Protein AF-A0A7X6V712-F1 (afdb_monomer)

Mean predicted aligned error: 8.88 Å

Secondary structure (DSSP, 8-state):
--------PPPHHHHHHHHHHHHHHHHHHHHHHHHHHHHHHHHHHHHHHHHHHHHHHHHHHTT-SS--HHHHHSSS---SS--EETTEEEEEPB-SSSS-B-TTTTT-TT-S----

Foldseek 3Di:
DDDDDPPDDDDPVNVVVVVVVVVVVCVVPVVVVVVVVLVVLLVVLLVVQVVVLVLLVVVVVVPDPFDDQCSSCDDVHPDVDQDARPVDRPDGWDDRDSGIHHPCCVVPVSSGHDDD

Structure (mmCIF, N/CA/C/O backbone):
data_AF-A0A7X6V712-F1
#
_entry.id   AF-A0A7X6V712-F1
#
loop_
_atom_site.group_PDB
_atom_site.id
_atom_site.type_symbol
_atom_site.label_atom_id
_atom_site.label_alt_id
_atom_site.label_comp_id
_atom_site.label_asym_id
_atom_site.label_entity_id
_atom_site.label_seq_id
_atom_site.pdbx_PDB_ins_code
_atom_site.Cartn_x
_atom_site.Cartn_y
_atom_site.Cartn_z
_atom_site.occupancy
_atom_site.B_iso_or_equiv
_atom_site.auth_seq_id
_atom_site.auth_comp_id
_atom_site.auth_asym_id
_atom_site.auth_atom_id
_atom_site.pdbx_PDB_model_num
ATOM 1 N N . MET A 1 1 ? -3.196 26.403 58.881 1.00 48.97 1 MET A N 1
ATOM 2 C CA . MET A 1 1 ? -4.397 26.455 58.020 1.00 48.97 1 MET A CA 1
ATOM 3 C C . MET A 1 1 ? -4.268 25.355 56.974 1.00 48.97 1 MET A C 1
ATOM 5 O O . MET A 1 1 ? -3.314 25.394 56.210 1.00 48.97 1 MET A O 1
ATOM 9 N N . LYS A 1 2 ? -5.112 24.318 57.003 1.00 55.66 2 LYS A N 1
ATOM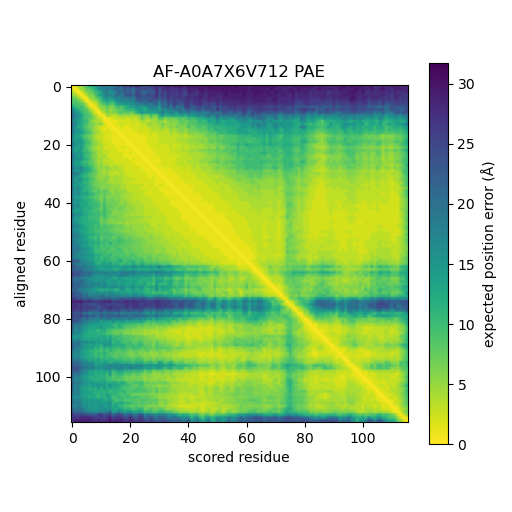 10 C CA . LYS A 1 2 ? -5.001 23.144 56.117 1.00 55.66 2 LYS A CA 1
ATOM 11 C C . LYS A 1 2 ? -6.234 23.138 55.210 1.00 55.66 2 LYS A C 1
ATOM 13 O O . LYS A 1 2 ? -7.344 23.020 55.716 1.00 55.66 2 LYS A O 1
ATOM 18 N N . MET A 1 3 ? -6.046 23.363 53.911 1.00 62.62 3 MET A N 1
ATOM 19 C CA . MET A 1 3 ? -7.143 23.390 52.937 1.00 62.62 3 MET A CA 1
ATOM 20 C C . MET A 1 3 ? -7.601 21.957 52.625 1.00 62.62 3 MET A C 1
ATOM 22 O O . MET A 1 3 ? -6.742 21.105 52.375 1.00 62.62 3 MET A O 1
ATOM 26 N N . PRO A 1 4 ? -8.913 21.662 52.622 1.00 60.66 4 PRO A N 1
ATOM 27 C CA . PRO A 1 4 ? -9.404 20.378 52.151 1.00 60.66 4 PRO A CA 1
ATOM 28 C C . PRO A 1 4 ? -9.167 20.275 50.639 1.00 60.66 4 PRO A C 1
ATOM 30 O O . PRO A 1 4 ? -9.631 21.093 49.851 1.00 60.66 4 PRO A O 1
ATOM 33 N N . SER A 1 5 ? -8.400 19.263 50.241 1.00 65.50 5 SER A N 1
ATOM 34 C CA . SER A 1 5 ? -8.248 18.862 48.845 1.00 65.50 5 SER A CA 1
ATOM 35 C C . SER A 1 5 ? -9.573 18.250 48.385 1.00 65.50 5 SER A C 1
ATOM 37 O O . SER A 1 5 ? -9.911 17.135 48.783 1.00 65.50 5 SER A O 1
ATOM 39 N N . ASN A 1 6 ? -10.329 18.984 47.565 1.00 63.91 6 ASN A N 1
ATOM 40 C CA . ASN A 1 6 ? -11.470 18.451 46.824 1.00 63.91 6 ASN A CA 1
ATOM 41 C C . ASN A 1 6 ? -10.953 17.441 45.796 1.00 63.91 6 ASN A C 1
ATOM 43 O O . ASN A 1 6 ? -10.622 17.790 44.665 1.00 63.91 6 ASN A O 1
ATOM 47 N N . LYS A 1 7 ? -10.840 16.179 46.204 1.00 66.00 7 LYS A N 1
ATOM 48 C CA . LYS A 1 7 ? -10.589 15.076 45.281 1.00 66.00 7 LYS A CA 1
ATOM 49 C C . LYS A 1 7 ? -11.901 14.777 44.554 1.00 66.00 7 LYS A C 1
ATOM 51 O O . LYS A 1 7 ? -12.762 14.104 45.112 1.00 66.00 7 LYS A O 1
ATOM 56 N N . SER A 1 8 ? -12.075 15.294 43.336 1.00 69.50 8 SER A N 1
ATOM 57 C CA . SER A 1 8 ? -13.160 14.855 42.453 1.00 69.50 8 SER A CA 1
ATOM 58 C C . SER A 1 8 ? -12.864 13.425 42.002 1.00 69.50 8 SER A C 1
ATOM 60 O O . SER A 1 8 ? -11.985 13.192 41.172 1.00 69.50 8 SER A O 1
ATOM 62 N N . ALA A 1 9 ? -13.552 12.457 42.597 1.00 70.62 9 ALA A N 1
ATOM 63 C CA . ALA A 1 9 ? -13.534 11.084 42.122 1.00 70.62 9 ALA A CA 1
ATOM 64 C C . ALA A 1 9 ? -14.551 10.955 40.979 1.00 70.62 9 ALA A C 1
ATOM 66 O O . ALA A 1 9 ? -15.719 11.294 41.161 1.00 70.62 9 ALA A O 1
ATOM 67 N N . PHE A 1 10 ? -14.101 10.476 39.816 1.00 75.88 10 PHE A N 1
ATOM 68 C CA . PHE A 1 10 ? -14.988 10.074 38.723 1.00 75.88 10 PHE A CA 1
ATOM 69 C C . PHE A 1 10 ? -15.949 8.993 39.221 1.00 75.88 10 PHE A C 1
ATOM 71 O O . PHE A 1 10 ? -15.534 8.045 39.897 1.00 75.88 10 PHE A O 1
ATOM 78 N N . THR A 1 11 ? -17.233 9.127 38.899 1.00 88.88 11 THR A N 1
ATOM 79 C 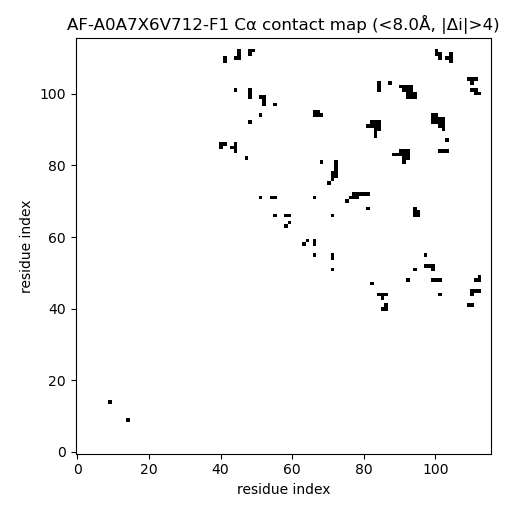CA . THR A 1 11 ? -18.210 8.093 39.252 1.00 88.88 11 THR A CA 1
ATOM 80 C C . THR A 1 11 ? -18.057 6.889 38.318 1.00 88.88 11 THR A C 1
ATOM 82 O O . THR A 1 11 ? -17.730 7.037 37.140 1.00 88.88 11 THR A O 1
ATOM 85 N N . LEU A 1 12 ? -18.314 5.674 38.818 1.00 88.19 12 LEU A N 1
ATOM 86 C CA . LEU A 1 12 ? -18.304 4.461 37.983 1.00 88.19 12 LEU A CA 1
ATOM 87 C C . LEU A 1 12 ? -19.281 4.575 36.802 1.00 88.19 12 LEU A C 1
ATOM 89 O O . LEU A 1 12 ? -18.973 4.135 35.699 1.00 88.19 12 LEU A O 1
ATOM 93 N N . VAL A 1 13 ? -20.432 5.213 37.028 1.00 91.62 13 VAL A N 1
ATOM 94 C CA . VAL A 1 13 ? -21.473 5.429 36.012 1.00 91.62 13 VAL A CA 1
ATOM 95 C C . VAL A 1 13 ? -20.962 6.302 34.866 1.00 91.62 13 VAL A C 1
ATOM 97 O O . VAL A 1 13 ? -21.209 5.999 33.701 1.00 91.62 13 VAL A O 1
ATOM 100 N N . GLU A 1 14 ? -20.211 7.354 35.181 1.00 90.31 14 GLU A N 1
ATOM 101 C CA . GLU A 1 14 ? -19.658 8.276 34.190 1.00 90.31 14 GLU A CA 1
ATOM 102 C C . GLU A 1 14 ? -18.659 7.577 33.262 1.00 90.31 14 GLU A C 1
ATOM 104 O O . GLU A 1 14 ? -18.732 7.730 32.044 1.00 90.31 14 GLU A O 1
ATOM 109 N N . ILE A 1 15 ? -17.810 6.702 33.806 1.00 92.44 15 ILE A N 1
ATOM 110 C CA . ILE A 1 15 ? -16.898 5.889 32.991 1.00 92.44 15 ILE A CA 1
ATOM 111 C C . ILE A 1 15 ? -17.661 4.861 32.138 1.00 92.44 15 ILE A C 1
ATOM 113 O O . ILE A 1 15 ? -17.309 4.659 30.976 1.00 92.44 15 ILE A O 1
ATOM 117 N N . MET A 1 16 ? -18.729 4.241 32.657 1.00 93.25 16 MET A N 1
ATOM 118 C CA . MET A 1 16 ? -19.519 3.262 31.892 1.00 93.25 16 MET A CA 1
ATOM 119 C C . MET A 1 16 ? -20.171 3.871 30.646 1.00 93.25 16 MET A C 1
ATOM 121 O O . MET A 1 16 ? -20.104 3.275 29.570 1.00 93.25 16 MET A O 1
ATOM 125 N N . VAL A 1 17 ? -20.772 5.058 30.765 1.00 94.50 17 VAL A N 1
ATOM 126 C CA . VAL A 1 17 ? -21.413 5.732 29.622 1.00 94.50 17 VAL A CA 1
ATOM 127 C C . VAL A 1 17 ? -20.373 6.150 28.581 1.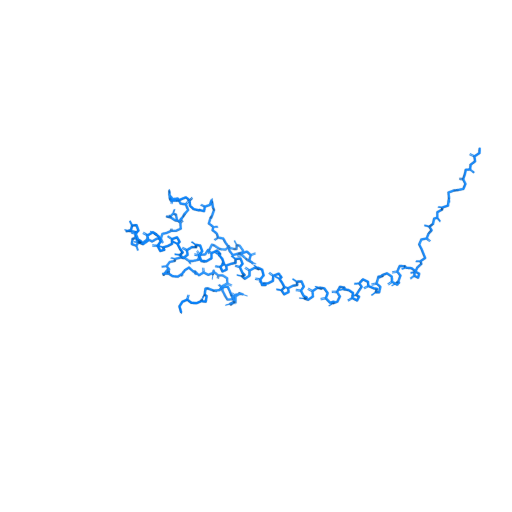00 94.50 17 VAL A C 1
ATOM 129 O O . VAL A 1 17 ? -20.594 5.974 27.384 1.00 94.50 17 VAL A O 1
ATOM 132 N N . VAL A 1 18 ? -19.211 6.641 29.018 1.00 95.56 18 VAL A N 1
ATOM 133 C CA . VAL A 1 18 ? -18.130 7.047 28.108 1.00 95.56 18 VAL A CA 1
ATOM 134 C C . VAL A 1 18 ? -17.609 5.858 27.300 1.00 95.56 18 VAL A C 1
ATOM 136 O O . VAL A 1 18 ? -17.510 5.947 26.076 1.00 95.56 18 VAL A O 1
ATOM 139 N N . VAL A 1 19 ? -17.335 4.722 27.948 1.00 95.69 19 VAL A N 1
ATOM 140 C CA . VAL A 1 19 ? -16.866 3.514 27.246 1.00 95.69 19 VAL A CA 1
ATOM 141 C C . VAL A 1 19 ? -17.941 2.970 26.300 1.00 95.69 19 VAL A C 1
ATOM 143 O O . VAL A 1 19 ? -17.606 2.542 25.196 1.00 95.69 19 VAL A O 1
ATOM 146 N N . ALA A 1 20 ? -19.224 3.046 26.674 1.00 95.94 20 ALA A N 1
ATOM 147 C CA . ALA A 1 20 ? -20.324 2.655 25.792 1.00 95.94 20 ALA A CA 1
ATOM 148 C C . ALA A 1 20 ? -20.361 3.497 24.502 1.00 95.94 20 ALA A C 1
ATOM 150 O O . ALA A 1 20 ? -20.472 2.942 23.409 1.00 95.94 20 ALA A O 1
ATOM 151 N N . ILE A 1 21 ? -20.200 4.822 24.604 1.00 97.06 21 ILE A N 1
ATOM 152 C CA . ILE A 1 21 ? -20.176 5.717 23.435 1.00 97.06 21 ILE A CA 1
ATOM 153 C C . ILE A 1 21 ? -18.934 5.457 22.569 1.00 97.06 21 ILE A C 1
ATOM 155 O O . ILE A 1 21 ? -19.055 5.326 21.350 1.00 97.06 21 ILE A O 1
ATOM 159 N N . ILE A 1 22 ? -17.748 5.328 23.178 1.00 97.25 22 ILE A N 1
ATOM 160 C CA . ILE A 1 22 ? -16.505 5.022 22.448 1.00 97.25 22 ILE A CA 1
ATOM 161 C C . ILE A 1 22 ? -16.627 3.681 21.711 1.00 97.25 22 ILE A C 1
ATOM 163 O O . ILE A 1 22 ? -16.212 3.587 20.556 1.00 97.25 22 ILE A O 1
ATOM 167 N N . GLY A 1 23 ? -17.243 2.671 22.332 1.00 97.44 23 GLY A N 1
ATOM 168 C CA . GLY A 1 23 ? -17.480 1.367 21.714 1.00 97.44 23 GLY A CA 1
ATOM 169 C C . GLY A 1 23 ? -18.330 1.454 20.445 1.00 97.44 23 GLY A C 1
ATOM 170 O O . GLY A 1 23 ? -17.971 0.860 19.428 1.00 97.44 23 GLY A O 1
ATOM 171 N N . ILE A 1 24 ? -19.406 2.250 20.466 1.00 97.19 24 ILE A N 1
ATOM 172 C CA . ILE A 1 24 ? -20.265 2.474 19.290 1.00 97.19 24 ILE A CA 1
ATOM 173 C C . ILE A 1 24 ? -19.481 3.168 18.168 1.00 97.19 24 ILE A C 1
ATOM 175 O O . ILE A 1 24 ? -19.551 2.745 17.013 1.00 97.19 24 ILE A O 1
ATOM 179 N N . LEU A 1 25 ? -18.700 4.202 18.496 1.00 97.56 25 LEU A N 1
ATOM 180 C CA . LEU A 1 25 ? -17.890 4.917 17.506 1.00 97.56 25 LEU A CA 1
ATOM 181 C C . LEU A 1 25 ? -16.808 4.013 16.895 1.00 97.56 25 LEU A C 1
ATOM 183 O O . LEU A 1 25 ? -16.639 3.993 15.675 1.00 97.56 25 LEU A O 1
ATOM 187 N N . MET A 1 26 ? -16.104 3.228 17.719 1.00 97.25 26 MET A N 1
ATOM 188 C CA . MET A 1 26 ? -15.064 2.302 17.256 1.00 97.25 26 MET A CA 1
ATOM 189 C C . MET A 1 26 ? -15.621 1.189 16.365 1.00 97.25 26 MET A C 1
ATOM 191 O O . MET A 1 26 ? -14.970 0.835 15.380 1.00 97.25 26 MET A O 1
ATOM 195 N N . ALA A 1 27 ? -16.822 0.678 16.657 1.00 96.69 27 ALA A N 1
ATOM 196 C CA . ALA A 1 27 ? -17.459 -0.369 15.857 1.00 96.69 27 ALA A CA 1
ATOM 197 C C . ALA A 1 27 ? -17.646 0.039 14.384 1.00 96.69 27 ALA A C 1
ATOM 199 O O . ALA A 1 27 ? -17.527 -0.802 13.495 1.00 96.69 27 ALA A O 1
ATOM 200 N N . ILE A 1 28 ? -17.887 1.327 14.119 1.00 96.12 28 ILE A N 1
ATOM 201 C CA . ILE A 1 28 ? -18.032 1.871 12.761 1.00 96.12 28 ILE A CA 1
ATOM 202 C C . ILE A 1 28 ? -16.674 2.326 12.206 1.00 96.12 28 ILE A C 1
ATOM 204 O O . ILE A 1 28 ? -16.365 2.100 11.035 1.00 96.12 28 ILE A O 1
ATOM 208 N N . ALA A 1 29 ? -15.842 2.959 13.036 1.00 96.19 29 ALA A N 1
ATOM 209 C CA . ALA A 1 29 ? -14.590 3.566 12.593 1.00 96.19 29 ALA A CA 1
ATOM 210 C C . ALA A 1 29 ? -13.531 2.536 12.165 1.00 96.19 29 ALA A C 1
ATOM 212 O O . ALA A 1 29 ? -12.869 2.733 11.148 1.00 96.19 29 ALA A O 1
ATOM 213 N N . ILE A 1 30 ? -13.376 1.434 12.908 1.00 96.00 30 ILE A N 1
ATOM 214 C CA . ILE A 1 30 ? -12.337 0.421 12.655 1.00 96.00 30 ILE A CA 1
ATOM 215 C C . ILE A 1 30 ? -12.469 -0.245 11.275 1.00 96.00 30 ILE A C 1
ATOM 217 O O . ILE A 1 30 ? -11.484 -0.222 10.532 1.00 96.00 30 ILE A O 1
ATOM 221 N N . PRO A 1 31 ? -13.619 -0.832 10.881 1.00 95.12 31 PRO A N 1
ATOM 222 C CA . PRO A 1 31 ? -13.716 -1.510 9.587 1.00 95.12 31 PRO A CA 1
ATOM 223 C C . PRO A 1 31 ? -13.474 -0.547 8.421 1.00 95.12 31 PRO A C 1
ATOM 225 O O . PRO A 1 31 ? -12.759 -0.891 7.479 1.00 95.12 31 PRO A O 1
ATOM 228 N N . ASN A 1 32 ? -13.990 0.680 8.524 1.00 95.69 32 ASN A N 1
ATOM 229 C CA . ASN A 1 32 ? -13.807 1.701 7.500 1.00 95.69 32 ASN A CA 1
ATOM 230 C C . ASN A 1 32 ? -12.333 2.131 7.387 1.00 95.69 32 ASN A C 1
ATOM 232 O O . ASN A 1 32 ? -11.767 2.187 6.298 1.00 95.69 32 ASN A O 1
ATOM 236 N N . PHE A 1 33 ? -11.663 2.341 8.524 1.00 95.06 33 PHE A N 1
ATOM 237 C CA . PHE A 1 33 ? -10.237 2.663 8.559 1.00 95.06 33 PHE A CA 1
ATOM 238 C C . PHE A 1 33 ? -9.367 1.565 7.928 1.00 95.06 33 PHE A C 1
ATOM 240 O O . PHE A 1 33 ? -8.441 1.864 7.173 1.00 95.06 33 PHE A O 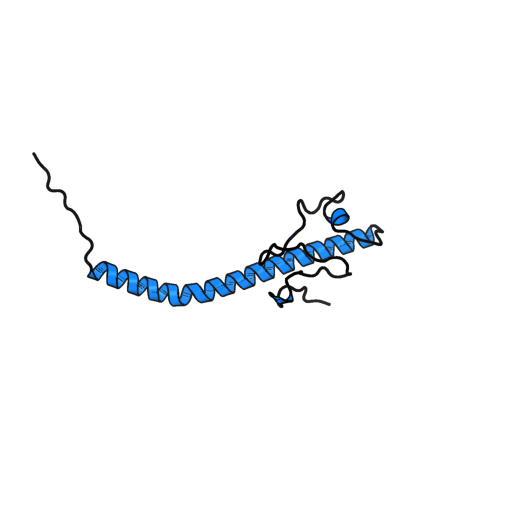1
ATOM 247 N N . LEU A 1 34 ? -9.675 0.291 8.190 1.00 94.38 34 LEU A N 1
ATOM 248 C CA . LEU A 1 34 ? -8.948 -0.831 7.591 1.00 94.38 34 LEU A CA 1
ATOM 249 C C . LEU A 1 34 ? -9.107 -0.877 6.067 1.00 94.38 34 LEU A C 1
ATOM 251 O O . LEU A 1 34 ? -8.140 -1.192 5.370 1.00 94.38 34 LEU A O 1
ATOM 255 N N . GLN A 1 35 ? -10.292 -0.552 5.547 1.00 93.38 35 GLN A N 1
ATOM 256 C CA . GLN A 1 35 ? -10.532 -0.481 4.107 1.00 93.38 35 GLN A CA 1
ATOM 257 C C . GLN A 1 35 ? -9.760 0.678 3.469 1.00 93.38 35 GLN A C 1
ATOM 259 O O . GLN A 1 35 ? -8.980 0.445 2.547 1.00 93.38 35 GLN A O 1
ATOM 264 N N . TYR A 1 36 ? -9.843 1.885 4.037 1.00 94.50 36 TYR A N 1
ATOM 265 C CA . TYR A 1 36 ? -9.071 3.031 3.544 1.00 94.50 36 TYR A CA 1
ATOM 266 C C . TYR A 1 36 ? -7.562 2.797 3.579 1.00 94.50 36 TYR A C 1
ATOM 268 O O . TYR A 1 36 ? -6.849 3.236 2.673 1.00 94.50 36 TYR A O 1
ATOM 276 N N . ARG A 1 37 ? -7.054 2.084 4.593 1.00 93.62 37 ARG A N 1
ATOM 277 C CA . ARG A 1 37 ? -5.640 1.697 4.632 1.00 93.62 37 ARG A CA 1
ATOM 278 C C . ARG A 1 37 ? -5.291 0.816 3.433 1.00 93.62 37 ARG A C 1
ATOM 280 O O . ARG A 1 37 ? -4.299 1.092 2.767 1.00 93.62 37 ARG A O 1
ATOM 287 N N . LYS A 1 38 ? -6.087 -0.219 3.144 1.00 92.38 38 LYS A N 1
ATOM 288 C CA . LYS A 1 38 ? -5.852 -1.113 1.994 1.00 92.38 38 LYS A CA 1
ATOM 289 C C . LYS A 1 38 ? -5.864 -0.342 0.673 1.00 92.38 38 LYS A C 1
ATOM 291 O O . LYS A 1 38 ? -4.938 -0.501 -0.117 1.00 92.38 38 LYS A O 1
ATOM 296 N N . ASP A 1 39 ? -6.834 0.547 0.481 1.00 92.62 39 ASP A N 1
ATOM 297 C CA . ASP A 1 39 ? -6.943 1.356 -0.739 1.00 92.62 39 ASP A CA 1
ATOM 298 C C . ASP A 1 39 ? -5.771 2.335 -0.895 1.00 92.62 39 ASP A C 1
ATOM 300 O O . ASP A 1 39 ? -5.255 2.532 -1.999 1.00 92.62 39 ASP A O 1
ATOM 304 N N . SER A 1 40 ? -5.299 2.910 0.215 1.00 93.25 40 SER A N 1
ATOM 305 C CA . SER A 1 40 ? -4.124 3.790 0.234 1.00 93.25 40 SER A CA 1
ATOM 306 C C . SER A 1 40 ? -2.849 3.032 -0.143 1.00 93.25 40 SER A C 1
ATOM 308 O O . SER A 1 40 ? -2.058 3.518 -0.951 1.00 93.25 40 SER A O 1
ATOM 310 N N . LEU A 1 41 ? -2.667 1.821 0.397 1.00 93.06 41 LEU A N 1
ATOM 311 C CA . LEU A 1 41 ? -1.526 0.957 0.078 1.00 93.06 41 LEU A CA 1
ATOM 312 C C . LEU A 1 41 ? -1.547 0.511 -1.386 1.00 93.06 41 LEU A C 1
ATOM 314 O O . LEU A 1 41 ? -0.520 0.602 -2.061 1.00 93.06 41 LEU A O 1
ATOM 318 N N . LYS A 1 42 ? -2.720 0.112 -1.891 1.00 92.31 42 LYS A N 1
ATOM 319 C CA . LYS A 1 42 ? -2.938 -0.209 -3.306 1.00 92.31 42 LYS A CA 1
ATOM 320 C C . LYS A 1 42 ? -2.561 0.970 -4.197 1.00 92.31 42 LYS A C 1
ATOM 322 O O . LYS A 1 42 ? -1.766 0.819 -5.121 1.00 92.31 42 LYS A O 1
ATOM 327 N N . SER A 1 43 ? -3.095 2.152 -3.899 1.00 92.38 43 SER A N 1
ATOM 328 C CA . SER A 1 43 ? -2.850 3.365 -4.687 1.00 92.38 43 SER A CA 1
ATOM 329 C C . SER A 1 43 ? -1.372 3.758 -4.692 1.00 92.38 43 SER A C 1
ATOM 331 O O . SER A 1 43 ? -0.836 4.119 -5.738 1.00 92.38 43 SER A O 1
ATOM 333 N N . ALA A 1 44 ? -0.691 3.637 -3.549 1.00 91.75 44 ALA A N 1
ATOM 334 C CA . ALA A 1 44 ? 0.740 3.901 -3.440 1.00 91.75 44 ALA A CA 1
ATOM 335 C C . ALA A 1 44 ? 1.584 2.886 -4.231 1.00 91.75 44 ALA A C 1
ATOM 337 O O . ALA A 1 44 ? 2.514 3.281 -4.932 1.00 91.75 44 ALA A O 1
ATOM 338 N N . CYS A 1 45 ? 1.235 1.597 -4.170 1.00 92.12 45 CYS A N 1
ATOM 339 C CA . CYS A 1 45 ? 1.900 0.554 -4.950 1.00 92.12 45 CYS A CA 1
ATOM 340 C C . CYS A 1 45 ? 1.745 0.801 -6.459 1.00 92.12 45 CYS A C 1
ATOM 342 O O . CYS A 1 45 ? 2.742 0.874 -7.173 1.00 92.12 45 CYS A O 1
ATOM 344 N N . ILE A 1 46 ? 0.521 1.052 -6.934 1.00 90.88 46 ILE A N 1
ATOM 345 C CA . ILE A 1 46 ? 0.249 1.372 -8.345 1.00 90.88 46 ILE A CA 1
ATOM 346 C C . ILE A 1 46 ? 1.005 2.634 -8.782 1.00 90.88 46 ILE A C 1
ATOM 348 O O . ILE A 1 46 ? 1.561 2.672 -9.876 1.00 90.88 46 ILE A O 1
ATOM 352 N N . ALA A 1 47 ? 1.063 3.668 -7.938 1.00 90.19 47 ALA A N 1
ATOM 353 C CA . ALA A 1 47 ? 1.817 4.880 -8.245 1.00 90.19 47 ALA A CA 1
ATOM 354 C C . ALA A 1 47 ? 3.325 4.613 -8.390 1.00 90.19 47 ALA A C 1
ATOM 356 O O . ALA A 1 47 ? 3.962 5.211 -9.256 1.00 90.19 47 ALA A O 1
ATOM 357 N N . ASN A 1 48 ? 3.893 3.718 -7.579 1.00 89.56 48 ASN A N 1
ATOM 358 C CA . ASN A 1 48 ? 5.291 3.305 -7.709 1.00 89.56 48 ASN A CA 1
ATOM 359 C C . ASN A 1 48 ? 5.523 2.490 -8.987 1.00 89.56 48 ASN A C 1
ATOM 361 O O . ASN A 1 48 ? 6.468 2.784 -9.714 1.00 89.56 48 ASN A O 1
ATOM 365 N N . LEU A 1 49 ? 4.631 1.550 -9.312 1.00 89.62 49 LEU A N 1
ATOM 366 C CA . LEU A 1 49 ? 4.699 0.782 -10.558 1.00 89.62 49 LEU A CA 1
ATOM 367 C C . LEU A 1 49 ? 4.653 1.695 -11.795 1.00 89.62 49 LEU A C 1
ATOM 369 O O . LEU A 1 49 ? 5.485 1.554 -12.681 1.00 89.62 49 LEU A O 1
ATOM 373 N N . LYS A 1 50 ? 3.774 2.705 -11.822 1.00 89.00 50 LYS A N 1
ATOM 374 C CA . LYS A 1 50 ? 3.722 3.686 -12.927 1.00 89.00 50 LYS A CA 1
ATOM 375 C C . LYS A 1 50 ? 5.003 4.509 -13.062 1.00 89.00 50 LYS A C 1
ATOM 377 O O . LYS A 1 50 ? 5.396 4.874 -14.165 1.00 89.00 50 LYS A O 1
ATOM 382 N N . LYS A 1 51 ? 5.652 4.840 -11.941 1.00 87.38 51 LYS A N 1
ATOM 383 C CA . LYS A 1 51 ? 6.949 5.534 -11.967 1.00 87.38 51 LYS A CA 1
ATOM 384 C C . LYS A 1 51 ? 8.039 4.648 -12.561 1.00 87.38 51 LYS A C 1
ATOM 386 O O . LYS A 1 51 ? 8.860 5.158 -13.314 1.00 87.38 51 LYS A O 1
ATOM 391 N N . LEU A 1 52 ? 8.035 3.357 -12.227 1.00 87.31 52 LEU A N 1
ATOM 392 C CA . LEU A 1 52 ? 8.960 2.381 -12.801 1.00 87.31 52 LEU A CA 1
ATOM 393 C C . LEU A 1 52 ? 8.707 2.184 -14.294 1.00 87.31 52 LEU A C 1
ATOM 395 O O . LEU A 1 52 ? 9.651 2.229 -15.067 1.00 87.31 52 LEU A O 1
ATOM 399 N N . GLU A 1 53 ? 7.450 2.058 -14.710 1.00 87.50 53 GLU A N 1
ATOM 400 C CA . GLU A 1 53 ? 7.069 1.911 -16.119 1.00 87.50 53 GLU A CA 1
ATOM 401 C C . GLU A 1 53 ? 7.566 3.102 -16.947 1.00 87.50 53 GLU A C 1
ATOM 403 O O . GLU A 1 53 ? 8.266 2.924 -17.941 1.00 87.50 53 GLU A O 1
ATOM 408 N N . GLY A 1 54 ? 7.318 4.326 -16.470 1.00 86.44 54 GLY A N 1
ATOM 409 C CA . GLY A 1 54 ? 7.827 5.528 -17.126 1.00 86.44 54 GLY A CA 1
ATOM 410 C C . GLY A 1 54 ? 9.358 5.630 -17.125 1.00 86.44 54 GLY A C 1
ATOM 411 O O . GLY A 1 54 ? 9.920 6.233 -18.037 1.00 86.44 54 GLY A O 1
ATOM 412 N N . ALA A 1 55 ? 10.045 5.060 -16.131 1.00 84.94 55 ALA A N 1
ATOM 413 C CA . ALA A 1 55 ? 11.508 4.997 -16.111 1.00 84.94 55 ALA A CA 1
ATOM 414 C C . ALA A 1 55 ? 12.043 3.977 -17.129 1.00 84.94 55 ALA A C 1
ATOM 416 O O . ALA A 1 55 ? 12.965 4.293 -17.878 1.00 84.94 55 ALA A O 1
ATOM 417 N N . ILE A 1 56 ? 11.426 2.796 -17.206 1.00 84.56 56 ILE A N 1
ATOM 418 C CA . ILE A 1 56 ? 11.746 1.747 -18.182 1.00 84.56 56 ILE A CA 1
ATOM 419 C C . ILE A 1 56 ? 11.543 2.278 -19.605 1.00 84.56 56 ILE A C 1
ATOM 421 O O . ILE A 1 56 ? 12.433 2.144 -20.439 1.00 84.56 56 ILE A O 1
ATOM 425 N N . GLU A 1 57 ? 10.417 2.938 -19.886 1.00 86.06 57 GLU A N 1
ATOM 426 C CA . GLU A 1 57 ? 10.140 3.523 -21.204 1.00 86.06 57 GLU A CA 1
ATOM 427 C C . GLU A 1 57 ? 11.192 4.574 -21.596 1.00 86.06 57 GLU A C 1
ATOM 429 O O . GLU A 1 57 ? 11.703 4.562 -22.716 1.00 86.06 57 GLU A O 1
ATOM 434 N N . GLN A 1 58 ? 11.588 5.444 -20.662 1.00 84.81 58 GLN A N 1
ATOM 435 C CA . GLN A 1 58 ? 12.642 6.436 -20.902 1.00 84.81 58 GLN A CA 1
ATOM 436 C C . GLN A 1 58 ? 14.001 5.792 -21.203 1.00 84.81 58 GLN A C 1
ATOM 438 O O . GLN A 1 58 ? 14.719 6.276 -22.079 1.00 84.81 58 GLN A O 1
ATOM 443 N N . LEU A 1 59 ? 14.352 4.707 -20.510 1.00 84.44 59 LEU A N 1
ATOM 444 C CA . LEU A 1 59 ? 15.598 3.969 -20.738 1.00 84.44 59 LEU A CA 1
ATOM 445 C C . LEU A 1 59 ? 15.596 3.248 -22.091 1.00 84.44 59 LEU A C 1
ATOM 447 O O . LEU A 1 59 ? 16.593 3.308 -22.813 1.00 84.44 59 LEU A O 1
ATOM 451 N N . LYS A 1 60 ? 14.459 2.669 -22.494 1.00 85.56 60 LYS A N 1
ATOM 452 C CA . LYS A 1 60 ? 14.291 2.087 -23.837 1.00 85.56 60 LYS A CA 1
ATOM 453 C C . LYS A 1 60 ? 14.498 3.136 -24.927 1.00 85.56 60 LYS A C 1
ATOM 455 O O . LYS A 1 60 ? 15.229 2.900 -25.884 1.00 85.56 60 LYS A O 1
ATOM 460 N N . LEU A 1 61 ? 13.920 4.329 -24.762 1.00 86.69 61 LEU A N 1
ATOM 461 C CA . LEU A 1 61 ?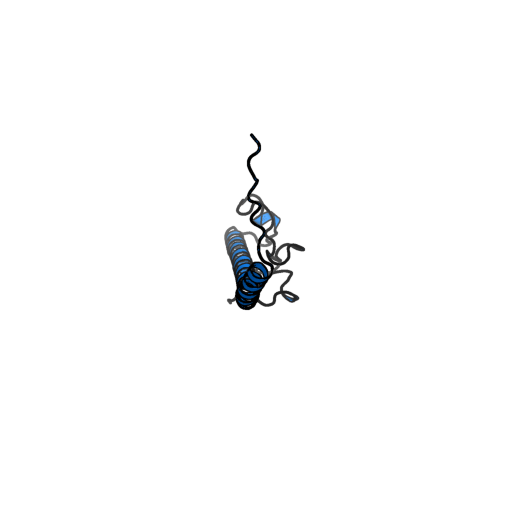 14.122 5.448 -25.694 1.00 86.69 61 LEU A CA 1
ATOM 462 C C . LEU A 1 61 ? 15.575 5.949 -25.720 1.00 86.69 61 LEU A C 1
ATOM 464 O O . LEU A 1 61 ? 16.030 6.452 -26.746 1.00 86.69 61 LEU A O 1
ATOM 468 N N . ALA A 1 62 ? 16.305 5.808 -24.612 1.00 85.75 62 ALA A N 1
ATOM 469 C CA . ALA A 1 62 ? 17.728 6.128 -24.526 1.00 85.75 62 ALA A CA 1
ATOM 470 C C . ALA A 1 62 ? 18.641 5.059 -25.164 1.00 85.75 62 ALA A C 1
ATOM 472 O O . ALA A 1 62 ? 19.848 5.284 -25.251 1.00 85.75 62 ALA A O 1
ATOM 473 N N . GLY A 1 63 ? 18.085 3.936 -25.637 1.00 84.75 63 GLY A N 1
ATOM 474 C CA . GLY A 1 63 ? 18.818 2.879 -26.338 1.00 84.75 63 GLY A CA 1
ATOM 475 C C . GLY A 1 63 ? 19.361 1.764 -25.440 1.00 84.75 63 GLY A C 1
ATOM 476 O O . GLY A 1 63 ? 20.311 1.094 -25.837 1.00 84.75 63 GLY A O 1
ATOM 477 N N . TYR A 1 64 ? 18.798 1.576 -24.242 1.00 82.38 64 TYR A N 1
ATOM 478 C CA . TYR A 1 64 ? 19.106 0.428 -23.384 1.00 82.38 64 TYR A CA 1
ATOM 479 C C . TYR A 1 64 ? 18.233 -0.770 -23.785 1.00 82.38 64 TYR A C 1
ATOM 481 O O . TYR A 1 64 ? 17.006 -0.671 -23.751 1.00 82.38 64 TYR A O 1
ATOM 489 N N . ASP A 1 65 ? 18.864 -1.894 -24.138 1.00 77.38 65 ASP A N 1
ATOM 490 C CA . ASP A 1 65 ? 18.170 -3.140 -24.510 1.00 77.38 65 ASP A CA 1
ATOM 491 C C . ASP A 1 65 ? 17.826 -4.016 -23.293 1.00 77.38 65 ASP A C 1
ATOM 493 O O . ASP A 1 65 ? 16.785 -4.670 -23.270 1.00 77.38 65 ASP A O 1
ATOM 497 N N . GLU A 1 66 ? 18.675 -4.012 -22.264 1.00 80.00 66 GLU A N 1
ATOM 498 C CA . GLU A 1 66 ? 18.459 -4.736 -21.010 1.00 80.00 66 GLU A CA 1
ATOM 499 C C . GLU A 1 66 ? 18.470 -3.729 -19.861 1.00 80.00 66 GLU A C 1
ATOM 501 O O . GLU A 1 66 ? 19.446 -3.003 -19.674 1.00 80.00 66 GLU A O 1
ATOM 506 N N . ILE A 1 67 ? 17.353 -3.638 -19.138 1.00 79.81 67 ILE A N 1
ATOM 507 C CA . ILE A 1 67 ? 17.155 -2.652 -18.075 1.00 79.81 67 ILE A CA 1
ATOM 508 C C . ILE A 1 67 ? 17.207 -3.375 -16.742 1.00 79.81 67 ILE A C 1
ATOM 510 O O . ILE A 1 67 ? 16.381 -4.240 -16.449 1.00 79.81 67 ILE A O 1
ATOM 514 N N . THR A 1 68 ? 18.173 -2.996 -15.920 1.00 79.31 68 THR A N 1
ATOM 515 C CA . THR A 1 68 ? 18.338 -3.516 -14.567 1.00 79.31 68 THR A CA 1
ATOM 516 C C . THR A 1 68 ? 17.915 -2.476 -13.535 1.00 79.31 68 THR A C 1
ATOM 518 O O . THR A 1 68 ? 17.785 -1.285 -13.824 1.00 79.31 68 THR A O 1
ATOM 521 N N . MET A 1 69 ? 17.720 -2.906 -12.285 1.00 75.00 69 MET A N 1
ATOM 522 C CA . MET A 1 69 ? 17.381 -1.972 -11.205 1.00 75.00 69 MET A CA 1
ATOM 523 C C . MET A 1 69 ? 18.490 -0.954 -10.946 1.00 75.00 69 MET A C 1
ATOM 525 O O . MET A 1 69 ? 18.207 0.178 -10.556 1.00 75.00 69 MET A O 1
ATOM 529 N N . ALA A 1 70 ? 19.739 -1.317 -11.239 1.00 75.19 70 ALA A N 1
ATOM 530 C CA . ALA A 1 70 ? 20.865 -0.400 -11.164 1.00 75.19 70 ALA A CA 1
ATOM 531 C C . ALA A 1 70 ? 20.741 0.751 -12.179 1.00 75.19 70 ALA A C 1
ATOM 533 O O . ALA A 1 70 ? 21.077 1.879 -11.835 1.00 75.19 70 ALA A O 1
ATOM 534 N N . ASP A 1 71 ? 20.183 0.517 -13.372 1.00 75.06 71 ASP A N 1
ATOM 535 C CA . ASP A 1 71 ? 19.981 1.561 -14.394 1.00 75.06 71 ASP A CA 1
ATOM 536 C C . ASP A 1 71 ? 18.862 2.547 -14.021 1.00 75.06 71 ASP A C 1
ATOM 538 O O . ASP A 1 71 ? 18.838 3.697 -14.465 1.00 75.06 71 ASP A O 1
ATOM 542 N N . ILE A 1 72 ? 17.922 2.105 -13.181 1.00 76.38 72 ILE A N 1
ATOM 543 C CA . ILE A 1 72 ? 16.850 2.946 -12.636 1.00 76.38 72 ILE A CA 1
ATOM 544 C C . ILE A 1 72 ? 17.344 3.733 -11.406 1.00 76.38 72 ILE A C 1
ATOM 546 O O . ILE A 1 72 ? 16.951 4.890 -11.202 1.00 76.38 72 ILE A O 1
ATOM 550 N N . CYS A 1 73 ? 18.197 3.119 -10.581 1.00 74.06 73 CYS A N 1
ATOM 551 C CA . CYS A 1 73 ? 18.711 3.693 -9.334 1.00 74.06 73 CYS A CA 1
ATOM 552 C C . CYS A 1 73 ? 19.987 4.546 -9.508 1.00 74.06 73 CYS A C 1
ATOM 554 O O . CYS A 1 73 ? 20.204 5.468 -8.721 1.00 74.06 73 CYS A O 1
ATOM 556 N N . GLU A 1 74 ? 20.791 4.322 -10.546 1.00 67.25 74 GLU A N 1
ATOM 557 C CA . GLU A 1 74 ? 22.033 5.050 -10.855 1.00 67.25 74 GLU A CA 1
ATOM 558 C C . GLU A 1 74 ? 22.079 5.458 -12.349 1.00 67.25 74 GLU A C 1
ATOM 560 O O . GLU A 1 74 ? 21.136 5.226 -13.098 1.00 67.25 74 GLU A O 1
ATOM 565 N N . PRO A 1 75 ? 23.144 6.110 -12.841 1.00 52.25 75 PRO A N 1
ATOM 566 C CA . PRO A 1 75 ? 23.350 7.566 -12.989 1.00 52.25 75 PRO A CA 1
ATOM 567 C C . PRO A 1 75 ? 22.227 8.443 -13.610 1.00 52.25 75 PRO A C 1
ATOM 569 O O . PRO A 1 75 ? 22.416 9.658 -13.702 1.00 52.25 75 PRO A O 1
ATOM 572 N N . LEU A 1 76 ? 21.051 7.924 -13.986 1.00 52.41 76 LEU A N 1
ATOM 573 C CA . LEU A 1 76 ? 19.885 8.763 -14.347 1.00 52.41 76 LEU A CA 1
ATOM 574 C C . LEU A 1 76 ? 19.074 9.254 -13.128 1.00 52.41 76 LEU A C 1
ATOM 576 O O . LEU A 1 76 ? 18.225 10.140 -13.270 1.00 52.41 76 LEU A O 1
ATOM 580 N N . GLY A 1 77 ? 19.379 8.736 -11.929 1.00 54.81 77 GLY A N 1
ATOM 581 C CA . GLY A 1 77 ? 19.141 9.380 -10.630 1.00 54.81 77 GLY A CA 1
ATOM 582 C C . GLY A 1 77 ? 17.702 9.823 -10.355 1.00 54.81 77 GLY A C 1
ATOM 583 O O . GLY A 1 77 ? 17.480 10.956 -9.922 1.00 54.81 77 GLY A O 1
ATOM 584 N N . ARG A 1 78 ? 16.705 8.967 -10.613 1.00 60.03 78 ARG A N 1
ATOM 585 C CA . ARG A 1 78 ? 15.289 9.294 -10.339 1.00 60.03 78 ARG A CA 1
ATOM 586 C C . ARG A 1 78 ? 14.775 8.751 -9.008 1.00 60.03 78 ARG A C 1
ATOM 588 O O . ARG A 1 78 ? 13.798 9.293 -8.490 1.00 60.03 78 ARG A O 1
ATOM 595 N N . LEU A 1 79 ? 15.431 7.742 -8.431 1.00 63.72 79 LEU A N 1
ATOM 596 C CA . LEU A 1 79 ? 15.056 7.117 -7.160 1.00 63.72 79 LEU A CA 1
ATOM 597 C C . LEU A 1 79 ? 16.296 6.928 -6.275 1.00 63.72 79 LEU A C 1
ATOM 599 O O . LEU A 1 79 ? 17.352 6.545 -6.758 1.00 63.72 79 LEU A O 1
ATOM 603 N N . LYS A 1 80 ? 16.168 7.235 -4.977 1.00 67.06 80 LYS A N 1
ATOM 604 C CA . LYS A 1 80 ? 17.268 7.188 -3.991 1.00 67.06 80 LYS A CA 1
ATOM 605 C C . LYS A 1 80 ? 17.504 5.783 -3.419 1.00 67.06 80 LYS A C 1
ATOM 607 O O . LYS A 1 80 ? 18.549 5.521 -2.841 1.00 67.06 80 LYS A O 1
ATOM 612 N N . GLU A 1 81 ? 16.505 4.924 -3.544 1.00 74.50 81 GLU A N 1
ATOM 613 C CA . GLU A 1 81 ? 16.466 3.563 -3.028 1.00 74.50 81 GLU A CA 1
ATOM 614 C C . GLU A 1 81 ? 15.518 2.759 -3.920 1.00 74.50 81 GLU A C 1
ATOM 616 O O . GLU A 1 81 ? 14.596 3.336 -4.515 1.00 74.50 81 GLU A O 1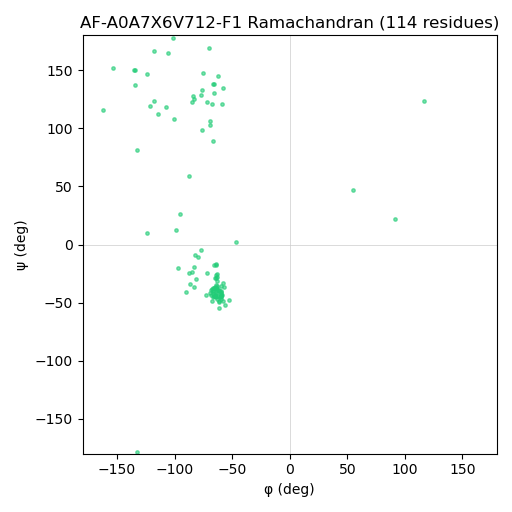
ATOM 621 N N . GLU A 1 82 ? 15.750 1.453 -4.029 1.00 76.00 82 GLU A N 1
ATOM 622 C CA . GLU A 1 82 ? 14.877 0.563 -4.788 1.00 76.00 82 GLU A CA 1
ATOM 623 C C . GLU A 1 82 ? 13.458 0.625 -4.210 1.00 76.00 82 GLU A C 1
ATOM 625 O O . GLU A 1 82 ? 13.252 0.355 -3.019 1.00 76.00 82 GLU A O 1
ATOM 630 N N . PRO A 1 83 ? 12.456 1.015 -5.014 1.00 83.62 83 PRO A N 1
ATOM 631 C CA . PRO A 1 83 ? 11.106 1.138 -4.508 1.00 83.62 83 PRO A CA 1
ATOM 632 C C . PRO A 1 83 ? 10.584 -0.246 -4.112 1.00 83.62 83 PRO A C 1
ATOM 634 O O . PRO A 1 83 ? 10.768 -1.232 -4.823 1.00 83.62 83 PRO A O 1
ATOM 637 N N . ARG A 1 84 ? 9.891 -0.306 -2.974 1.00 87.50 84 ARG A N 1
ATOM 638 C CA . ARG A 1 84 ? 9.250 -1.526 -2.467 1.00 87.50 84 ARG A CA 1
ATOM 639 C C . ARG A 1 84 ? 7.741 -1.359 -2.359 1.00 87.50 84 ARG A C 1
ATOM 641 O O . ARG A 1 84 ? 7.197 -0.249 -2.466 1.00 87.50 84 ARG A O 1
ATOM 648 N N . CYS A 1 85 ? 7.043 -2.474 -2.182 1.00 89.44 85 CYS A N 1
ATOM 649 C CA . CYS A 1 85 ? 5.606 -2.478 -1.948 1.00 89.44 85 CYS A CA 1
ATOM 650 C C . CYS A 1 85 ? 5.290 -1.950 -0.532 1.00 89.44 85 CYS A C 1
ATOM 652 O O . CYS A 1 85 ? 5.737 -2.524 0.453 1.00 89.44 85 CYS A O 1
ATOM 654 N N . PRO A 1 86 ? 4.483 -0.881 -0.372 1.00 90.06 86 PRO A N 1
ATOM 655 C CA . PRO A 1 86 ? 4.171 -0.332 0.955 1.00 90.06 86 PRO A CA 1
ATOM 656 C C . PRO A 1 86 ? 3.362 -1.273 1.859 1.00 90.06 86 PRO A C 1
ATOM 658 O O . PRO A 1 86 ? 3.257 -1.037 3.062 1.00 90.06 86 PRO A O 1
ATOM 661 N N . ALA A 1 87 ? 2.717 -2.292 1.283 1.00 89.38 87 ALA A N 1
ATOM 662 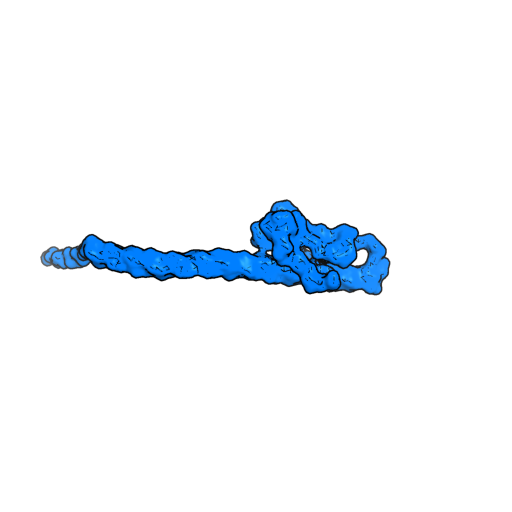C CA . ALA A 1 87 ? 1.982 -3.292 2.052 1.00 89.38 87 ALA A CA 1
ATOM 663 C C . ALA A 1 87 ? 2.878 -4.423 2.570 1.00 89.38 87 ALA A C 1
ATOM 665 O O . ALA A 1 87 ? 2.499 -5.072 3.545 1.00 89.38 87 ALA A O 1
ATOM 666 N N . ASP A 1 88 ? 4.015 -4.660 1.912 1.00 88.94 88 ASP A N 1
ATOM 667 C CA . ASP A 1 88 ? 4.975 -5.711 2.240 1.00 88.94 88 ASP A CA 1
ATOM 668 C C . ASP A 1 88 ? 6.316 -5.394 1.560 1.00 88.94 88 ASP A C 1
ATOM 670 O O . ASP A 1 88 ? 6.390 -5.313 0.332 1.00 88.94 88 ASP A O 1
ATOM 674 N N . ASP A 1 89 ? 7.341 -5.147 2.369 1.00 86.00 89 ASP A N 1
ATOM 675 C CA . ASP A 1 89 ? 8.656 -4.627 1.985 1.00 86.00 89 ASP A CA 1
ATOM 676 C C . ASP A 1 89 ? 9.724 -5.723 1.849 1.00 86.00 89 ASP A C 1
ATOM 678 O O . ASP A 1 89 ? 10.915 -5.411 1.750 1.00 86.00 89 ASP A O 1
ATOM 682 N N . SER A 1 90 ? 9.303 -6.989 1.830 1.00 86.00 90 SER A N 1
ATOM 683 C CA . SER A 1 90 ? 10.159 -8.171 1.707 1.00 86.00 90 SER A CA 1
ATOM 684 C C . SER A 1 90 ? 11.099 -8.113 0.501 1.00 86.00 90 SER A C 1
ATOM 686 O O . SER A 1 90 ? 12.303 -8.328 0.645 1.00 86.00 90 SER A O 1
ATOM 688 N N . GLU A 1 91 ? 10.560 -7.773 -0.667 1.00 85.06 91 GLU A N 1
ATOM 689 C CA . GLU A 1 91 ? 11.262 -7.793 -1.949 1.00 85.06 91 GLU A CA 1
ATOM 690 C C . GLU A 1 91 ? 10.975 -6.516 -2.768 1.00 85.06 91 GLU A C 1
ATOM 692 O O . GLU A 1 91 ? 9.909 -5.898 -2.614 1.00 85.06 91 GLU A O 1
ATOM 697 N N . PRO A 1 92 ? 11.928 -6.072 -3.612 1.00 87.12 92 PRO A N 1
ATOM 698 C CA . PRO A 1 92 ? 11.716 -4.966 -4.544 1.00 87.12 92 PRO A CA 1
ATOM 699 C C . PRO A 1 92 ? 10.750 -5.356 -5.673 1.00 87.12 92 PRO A C 1
ATOM 701 O O . PRO A 1 92 ? 10.390 -6.518 -5.842 1.00 87.12 92 PRO A O 1
ATOM 704 N N . TYR A 1 93 ? 10.309 -4.368 -6.454 1.00 88.31 93 TYR A N 1
ATOM 705 C CA . TYR A 1 93 ? 9.496 -4.633 -7.645 1.00 88.31 93 TYR A CA 1
ATOM 706 C C . TYR A 1 93 ? 10.257 -5.460 -8.688 1.00 88.31 93 TYR A C 1
ATOM 708 O O . TYR A 1 93 ? 11.454 -5.268 -8.878 1.00 88.31 93 TYR A O 1
ATOM 716 N N . ASP A 1 94 ? 9.545 -6.331 -9.399 1.00 87.62 94 ASP A N 1
ATOM 717 C CA . ASP A 1 94 ? 10.089 -7.048 -10.550 1.00 87.62 94 ASP A CA 1
ATOM 718 C C . ASP A 1 94 ? 9.977 -6.162 -11.800 1.00 87.62 94 ASP A C 1
ATOM 720 O O . ASP A 1 94 ? 8.901 -5.639 -12.099 1.00 87.62 94 ASP A O 1
ATOM 724 N N . ILE A 1 95 ? 11.087 -5.976 -12.514 1.00 85.44 95 ILE A N 1
ATOM 725 C CA . ILE A 1 95 ? 11.171 -5.213 -13.772 1.00 85.44 95 ILE A CA 1
ATOM 726 C C . ILE A 1 95 ? 11.757 -6.032 -14.919 1.00 85.44 95 ILE A C 1
ATOM 728 O O . ILE A 1 95 ? 12.093 -5.464 -15.954 1.00 85.44 95 ILE A O 1
ATOM 732 N N . SER A 1 96 ? 11.936 -7.343 -14.751 1.00 81.75 96 SER A N 1
ATOM 733 C CA . SER A 1 96 ? 12.546 -8.177 -15.791 1.00 81.75 96 SER A CA 1
ATOM 734 C C . SER A 1 96 ? 11.700 -8.243 -17.071 1.00 81.75 96 SER A C 1
ATOM 736 O O . SER A 1 96 ? 12.208 -8.628 -18.120 1.00 81.75 96 SER A O 1
ATOM 738 N N . GLY A 1 97 ? 10.416 -7.877 -16.998 1.00 76.12 97 GLY A N 1
ATOM 739 C CA . GLY A 1 97 ? 9.523 -7.744 -18.149 1.00 76.12 97 GLY A CA 1
ATOM 740 C C . GLY A 1 97 ? 9.309 -6.298 -18.609 1.00 76.12 97 GLY A C 1
ATOM 741 O O . GLY A 1 97 ? 9.755 -5.339 -17.989 1.00 76.12 97 GLY A O 1
ATOM 742 N N . ASP A 1 98 ? 8.540 -6.129 -19.688 1.00 76.00 98 ASP A N 1
ATOM 743 C CA . ASP A 1 98 ? 8.166 -4.802 -20.199 1.00 76.00 98 ASP A CA 1
ATOM 744 C C . ASP A 1 98 ? 7.319 -3.977 -19.218 1.00 76.00 98 ASP A C 1
ATOM 746 O O . ASP A 1 98 ? 7.327 -2.748 -19.291 1.00 76.00 98 ASP A O 1
ATOM 750 N N . ILE A 1 99 ? 6.594 -4.652 -18.320 1.00 84.06 99 ILE A N 1
ATOM 751 C CA . ILE A 1 99 ? 5.678 -4.053 -17.349 1.00 84.06 99 ILE A CA 1
ATOM 752 C C . ILE A 1 99 ? 6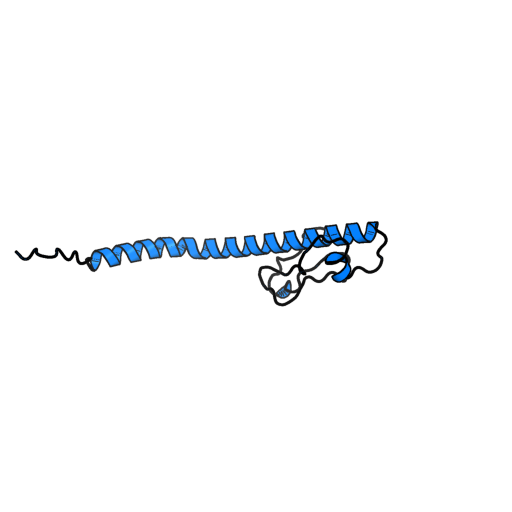.181 -4.387 -15.937 1.00 84.06 99 ILE A C 1
ATOM 754 O O . ILE A 1 99 ? 6.292 -5.572 -15.603 1.00 84.06 99 ILE A O 1
ATOM 758 N N . PRO A 1 100 ? 6.442 -3.383 -15.081 1.00 88.88 100 PRO A N 1
ATOM 759 C CA . PRO A 1 100 ? 6.872 -3.630 -13.713 1.00 88.88 100 PRO A CA 1
ATOM 760 C C . PRO A 1 100 ? 5.752 -4.293 -12.901 1.00 88.88 100 PRO A C 1
ATOM 762 O O . PRO A 1 100 ? 4.587 -3.884 -12.967 1.00 88.88 100 PRO A O 1
ATOM 765 N N . THR A 1 101 ? 6.107 -5.289 -12.091 1.00 89.31 101 THR A N 1
ATOM 766 C CA . THR A 1 101 ? 5.160 -6.108 -11.323 1.00 89.31 101 THR A CA 1
ATOM 767 C C . THR A 1 101 ? 5.478 -6.087 -9.827 1.00 89.31 101 THR A C 1
ATOM 769 O O . THR A 1 101 ? 6.625 -5.979 -9.397 1.00 89.31 101 THR A O 1
ATOM 772 N N . CYS A 1 102 ? 4.433 -6.156 -8.998 1.00 90.44 102 CYS A N 1
ATOM 773 C CA . CYS A 1 102 ? 4.568 -6.283 -7.549 1.00 90.44 102 CYS A CA 1
ATOM 774 C C . CYS A 1 102 ? 4.936 -7.729 -7.164 1.00 90.44 102 CYS A C 1
ATOM 776 O O . CYS A 1 102 ? 4.181 -8.631 -7.532 1.00 90.44 102 CYS A O 1
ATOM 778 N N . PRO A 1 103 ? 5.992 -7.969 -6.359 1.00 89.38 103 PRO A N 1
ATOM 779 C CA . PRO A 1 103 ? 6.368 -9.322 -5.920 1.00 89.38 103 PRO A CA 1
ATOM 780 C C . PRO A 1 103 ? 5.284 -9.962 -5.042 1.00 89.38 103 PRO A C 1
ATOM 782 O O . PRO A 1 103 ? 5.100 -11.172 -5.012 1.00 89.38 103 PRO A O 1
ATOM 785 N N . ASN A 1 104 ? 4.490 -9.132 -4.364 1.00 89.75 104 ASN A N 1
ATOM 786 C CA . ASN A 1 104 ? 3.468 -9.563 -3.419 1.00 89.75 104 ASN A CA 1
ATOM 787 C C . ASN A 1 104 ? 2.067 -9.675 -4.052 1.00 89.75 104 ASN A C 1
ATOM 789 O O . ASN A 1 104 ? 1.062 -9.538 -3.350 1.00 89.75 104 ASN A O 1
ATOM 793 N N . ILE A 1 105 ? 1.973 -9.904 -5.369 1.00 85.88 105 ILE A N 1
ATOM 794 C CA . ILE A 1 105 ? 0.691 -9.949 -6.095 1.00 85.88 105 ILE A CA 1
ATOM 795 C C . ILE A 1 105 ? -0.225 -11.093 -5.637 1.00 85.88 105 ILE A C 1
ATOM 797 O O . ILE A 1 105 ? -1.441 -10.928 -5.620 1.00 85.88 105 ILE A O 1
ATOM 801 N N . GLU A 1 106 ? 0.326 -12.226 -5.191 1.00 86.06 106 GLU A N 1
ATOM 802 C CA . GLU A 1 106 ? -0.481 -13.339 -4.666 1.00 86.06 106 GLU A CA 1
ATOM 803 C C . GLU A 1 106 ? -1.196 -12.967 -3.359 1.00 86.06 106 GLU A C 1
ATOM 805 O O . GLU A 1 106 ? -2.347 -13.337 -3.127 1.00 86.06 106 GLU A O 1
ATOM 810 N N . LYS A 1 107 ? -0.524 -12.184 -2.511 1.00 87.12 107 LYS A N 1
ATOM 811 C CA . LYS A 1 107 ? -1.054 -11.694 -1.232 1.00 87.12 107 LYS A CA 1
ATOM 812 C C . LYS A 1 107 ? -1.957 -10.473 -1.418 1.00 87.12 107 LYS A C 1
ATOM 814 O O . LYS A 1 107 ? -2.892 -10.268 -0.642 1.00 87.12 107 LYS A O 1
ATOM 819 N N . PHE A 1 108 ? -1.686 -9.674 -2.449 1.00 87.38 108 PHE A N 1
ATOM 820 C CA . PHE A 1 108 ? -2.416 -8.459 -2.795 1.00 87.38 108 PHE A CA 1
ATOM 821 C C . PHE A 1 108 ? -2.736 -8.440 -4.304 1.00 87.38 108 PHE A C 1
ATOM 823 O O . PHE A 1 108 ? -2.059 -7.750 -5.067 1.00 87.38 108 PHE A O 1
ATOM 830 N N . PRO A 1 109 ? -3.795 -9.138 -4.761 1.00 85.12 109 PRO A N 1
ATOM 831 C CA . PRO A 1 109 ? -4.115 -9.279 -6.194 1.00 85.12 109 PRO A CA 1
ATOM 832 C C . PRO A 1 109 ? -4.480 -7.955 -6.880 1.00 85.12 109 PRO A C 1
ATOM 834 O O . PRO A 1 109 ? -4.467 -7.830 -8.106 1.00 85.12 109 PRO A O 1
ATOM 837 N N . ASP A 1 110 ? -4.805 -6.951 -6.073 1.00 86.69 110 ASP A N 1
ATOM 838 C CA . ASP A 1 110 ? -5.095 -5.587 -6.481 1.00 86.69 110 ASP A CA 1
ATOM 839 C C . ASP A 1 110 ? -3.846 -4.733 -6.767 1.00 86.69 110 ASP A C 1
ATOM 841 O O . ASP A 1 110 ? -3.978 -3.623 -7.286 1.00 86.69 110 ASP A O 1
ATOM 845 N N . HIS A 1 111 ? -2.645 -5.210 -6.425 1.00 88.56 111 HIS A N 1
ATOM 846 C CA . HIS A 1 111 ? -1.375 -4.498 -6.605 1.00 88.56 111 HIS A CA 1
ATOM 847 C C . HIS A 1 111 ? -0.784 -4.756 -7.996 1.00 88.56 111 HIS A C 1
ATOM 849 O O . HIS A 1 111 ? 0.327 -5.261 -8.145 1.00 88.56 111 HIS A O 1
ATOM 855 N N . LYS A 1 112 ? -1.552 -4.410 -9.028 1.00 86.94 112 LYS A N 1
ATOM 856 C CA . LYS A 1 112 ? -1.150 -4.531 -10.430 1.00 86.94 112 LYS A CA 1
ATOM 857 C C . LYS A 1 112 ? -1.505 -3.272 -11.205 1.00 86.94 112 LYS A C 1
ATOM 859 O O . LYS A 1 112 ? -2.489 -2.598 -10.887 1.00 86.94 112 LYS A O 1
ATOM 864 N N . LEU A 1 113 ? -0.717 -2.968 -12.230 1.00 83.31 113 LEU A N 1
ATOM 865 C CA . LEU A 1 113 ? -1.086 -1.956 -13.210 1.00 83.31 113 LEU A CA 1
ATOM 866 C C . LEU A 1 113 ? -2.318 -2.447 -13.981 1.00 83.31 113 LEU A C 1
ATOM 868 O O . LEU A 1 113 ? -2.387 -3.598 -14.407 1.00 83.31 113 LEU A O 1
ATOM 872 N N . VAL A 1 114 ? -3.334 -1.592 -14.082 1.00 70.25 114 VAL A N 1
ATOM 873 C CA . VAL A 1 114 ? -4.539 -1.858 -14.873 1.00 70.25 114 VAL A CA 1
ATOM 874 C C . VAL A 1 114 ? -4.378 -1.086 -16.183 1.00 70.25 114 VAL A C 1
ATOM 876 O O . VAL A 1 114 ? -4.447 0.143 -16.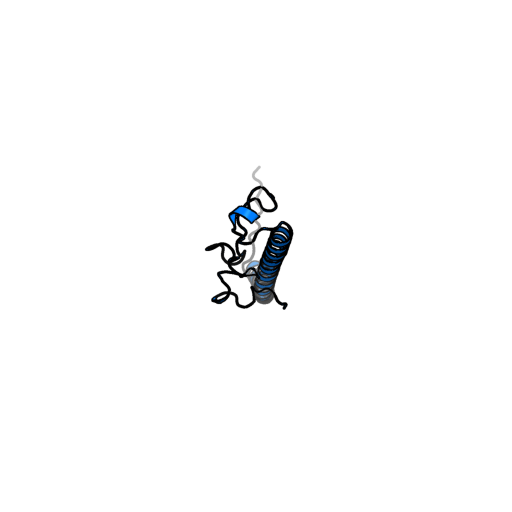168 1.00 70.25 114 VAL A O 1
ATOM 879 N N . GLY A 1 115 ? -4.132 -1.816 -17.272 1.00 60.66 115 GLY A N 1
ATOM 880 C CA . GLY A 1 115 ? -3.787 -1.315 -18.611 1.00 60.66 115 GLY A CA 1
ATOM 881 C C . GLY A 1 115 ? -2.378 -1.789 -18.991 1.00 60.66 115 GLY A C 1
ATOM 882 O O . GLY A 1 115 ? -1.449 -1.558 -18.229 1.00 60.66 115 GLY A O 1
ATOM 883 N N . ASN A 1 116 ? -2.144 -2.492 -20.099 1.00 43.91 116 ASN A N 1
ATOM 884 C CA . ASN A 1 116 ? -2.975 -2.706 -21.294 1.00 43.91 116 ASN A CA 1
ATOM 885 C C . ASN A 1 116 ? -4.006 -3.837 -21.185 1.00 43.91 116 ASN A C 1
ATOM 887 O O . ASN A 1 116 ? -3.627 -4.964 -20.805 1.00 43.91 116 ASN A O 1
#

pLDDT: mean 83.59, std 11.95, range [43.91, 97.56]

Sequence (116 aa):
MKMPSNKSAFTLVEIMVVVAIIGILMAIAIPNFLQYRKDSLKSACIANLKKLEGAIEQLKLAGYDEITMADICEPLGRLKEEPRCPADDSEPYDISGDIPTCPNIEKFPDHKLVGN

Radius of gyration: 25.49 Å; Cα contacts (8 Å, |Δi|>4): 89; chains: 1; bounding box: 45×40×84 Å

Solvent-accessible surface area (backbone atoms only — not comparable to full-atom values): 7108 Å² total; per-residue (Å²): 139,84,80,84,80,84,76,83,73,82,52,72,67,60,53,51,55,50,54,53,52,51,50,59,52,46,68,58,46,51,64,53,51,56,49,53,49,51,53,51,35,35,52,52,34,37,54,50,38,53,53,48,35,57,48,52,53,51,41,46,74,73,68,48,91,76,75,50,71,62,62,53,46,34,96,75,61,79,39,99,61,84,62,54,38,79,81,55,70,88,51,54,57,44,51,93,52,96,62,46,40,50,76,57,29,90,86,36,76,74,40,52,76,87,74,134